Protein AF-A0A8H3QN58-F1 (afdb_monomer)

Solvent-accessible surface area (backbone atoms only — not comparable to full-atom values): 7542 Å² total; per-residue (Å²): 135,90,79,79,93,82,81,92,70,78,64,93,85,64,76,81,76,49,72,66,49,45,52,60,62,47,51,51,43,50,51,55,50,54,61,69,70,50,53,67,66,74,76,48,73,66,42,57,38,38,43,46,81,52,99,80,44,33,46,32,42,38,46,105,74,66,44,72,44,83,54,70,86,72,84,40,25,66,56,53,30,52,53,52,51,50,52,34,57,77,66,68,32,74,88,23,55,48,34,56,47,61,52,89,47,71,35,59,58,46,12,70,72,70,51,63,84,84,54,73,57,68,121

Secondary structure (DSSP, 8-state):
-----------TT--PPPHHHIIIIIIHHHHHHHHHH-THHHH-S-EEEEEEE-TT-EEEEESTT-EEEE-PSP--HHHHHHHHHHHHHHTT-TTTEEEEE--S-HHHHHGGGGS-TT---B-

pLDDT: mean 75.28, std 12.92, range [37.47, 91.5]

Radius of gyration: 19.43 Å; Cα contacts (8 Å, |Δi|>4): 132; chains: 1; bounding box: 35×33×58 Å

InterPro domains:
  IPR012337 Ribonuclease H-like superfamily [SSF53098] (68-113)

Nearest PDB structures (foldseek):
  9b78-assembly1_A  TM=3.946E-01  e=1.359E-01  Mycobacterium tuberculosis
  3djc-assembly2_C  TM=4.734E-01  e=5.197E-01  Legionella pneumophila subsp. pneumophila str. Philadelphia 1
  3djc-assembly1_K  TM=6.197E-01  e=2.599E+00  Legionella pneumophila subsp. pneumophila str. Philadelphia 1
  2f9t-assembly1_B  TM=4.026E-01  e=1.329E+00  Pseudomonas aeruginosa PAO1

Organism: NCBI:txid94130

Sequence (123 aa):
MFKNPKLKTLDPNYILPSGKYIEQLTITKAYNYSKRDLTLFKDTIKCSITTDYGPLEIVKVILELQECQYLEYPHTSKNITQILLNLISEWSLEKKLVCIVTNNGSNMVTAPKLLPNTFQFLV

Foldseek 3Di:
DDDDPDDPDDDPPDDDDDPCCCVPPPVVVVVVVVVVVPCVLVPQQADEWEWEQDPQQWTFTDDVSRDTDHQDPPPALQSVLVVVVVVCVVSVCLNHYAEYHYDPPPSRVVNVVPHDPSYDYDD

Structure (mmCIF, N/CA/C/O backbone):
data_AF-A0A8H3QN58-F1
#
_entry.id   AF-A0A8H3QN58-F1
#
loop_
_atom_site.group_PDB
_atom_site.id
_atom_site.type_symbol
_atom_site.label_atom_id
_atom_site.label_alt_id
_atom_site.label_comp_id
_atom_site.label_asym_id
_atom_site.label_entity_id
_atom_site.label_seq_id
_atom_site.pdbx_PDB_ins_code
_atom_site.Cartn_x
_atom_site.Cartn_y
_atom_site.Cartn_z
_atom_site.occupancy
_atom_site.B_iso_or_equiv
_atom_site.auth_seq_id
_atom_site.auth_comp_id
_atom_site.auth_asym_id
_atom_site.auth_atom_id
_atom_site.pdbx_PDB_model_num
ATOM 1 N N . MET A 1 1 ? 10.874 -25.499 -26.448 1.00 37.47 1 MET A N 1
ATOM 2 C CA . MET A 1 1 ? 11.347 -24.362 -27.270 1.00 37.47 1 MET A CA 1
ATOM 3 C C . MET A 1 1 ? 10.244 -24.018 -28.269 1.00 37.47 1 MET A C 1
ATOM 5 O O . MET A 1 1 ? 10.139 -24.668 -29.299 1.00 37.47 1 MET A O 1
ATOM 9 N N . PHE A 1 2 ? 9.344 -23.093 -27.929 1.00 38.59 2 PHE A N 1
ATOM 10 C CA . PHE A 1 2 ? 8.231 -22.723 -28.811 1.00 38.59 2 PHE A CA 1
ATOM 11 C C . PHE A 1 2 ? 8.750 -21.810 -29.932 1.00 38.59 2 PHE A C 1
ATOM 13 O O . PHE A 1 2 ? 9.082 -20.655 -29.690 1.00 38.59 2 PHE A O 1
ATOM 20 N N . LYS A 1 3 ? 8.862 -22.339 -31.156 1.00 47.28 3 LYS A N 1
ATOM 21 C CA . LYS A 1 3 ? 9.116 -21.551 -32.370 1.00 47.28 3 LYS A CA 1
ATOM 22 C C . LYS A 1 3 ? 7.768 -21.136 -32.952 1.00 47.28 3 LYS A C 1
ATOM 24 O O . LYS A 1 3 ? 7.070 -21.974 -33.512 1.00 47.28 3 LYS A O 1
ATOM 29 N N . ASN A 1 4 ? 7.401 -19.866 -32.814 1.00 50.06 4 ASN A N 1
ATOM 30 C CA . ASN A 1 4 ? 6.206 -19.319 -33.454 1.00 50.06 4 ASN A CA 1
ATOM 31 C C . ASN A 1 4 ? 6.590 -18.804 -34.866 1.00 50.06 4 ASN A C 1
ATOM 33 O O . ASN A 1 4 ? 7.437 -17.917 -34.956 1.00 50.06 4 ASN A O 1
ATOM 37 N N . PRO A 1 5 ? 6.068 -19.361 -35.980 1.00 57.97 5 PRO A N 1
ATOM 38 C CA . PRO A 1 5 ? 6.677 -19.200 -37.308 1.00 57.97 5 PRO A CA 1
ATOM 39 C C . PRO A 1 5 ? 6.152 -18.026 -38.160 1.00 57.97 5 PRO A C 1
ATOM 41 O O . PRO A 1 5 ? 6.372 -18.020 -39.372 1.00 57.97 5 PRO A O 1
ATOM 44 N N . LYS A 1 6 ? 5.470 -17.020 -37.599 1.00 55.09 6 LYS A N 1
ATOM 45 C CA . LYS A 1 6 ? 4.925 -15.904 -38.398 1.00 55.09 6 LYS A CA 1
ATOM 46 C C . LYS A 1 6 ? 5.087 -14.545 -37.723 1.00 55.09 6 LYS A C 1
ATOM 48 O O . LYS A 1 6 ? 4.170 -14.069 -37.076 1.00 55.09 6 LYS A O 1
ATOM 53 N N . LEU A 1 7 ? 6.246 -13.930 -37.935 1.00 55.19 7 LEU A N 1
ATOM 54 C CA . LEU A 1 7 ? 6.485 -12.480 -37.926 1.00 55.19 7 LEU A CA 1
ATOM 55 C C . LEU A 1 7 ? 7.848 -12.288 -38.602 1.00 55.19 7 LEU A C 1
ATOM 57 O O . LEU A 1 7 ? 8.883 -12.351 -37.949 1.00 55.19 7 LEU A O 1
ATOM 61 N N . LYS A 1 8 ? 7.869 -12.220 -39.940 1.00 62.16 8 LYS A N 1
ATOM 62 C CA . LYS A 1 8 ? 9.136 -12.145 -40.691 1.00 62.16 8 LYS A CA 1
ATOM 63 C C . LYS A 1 8 ? 9.647 -10.717 -40.875 1.00 62.16 8 LYS A C 1
ATOM 65 O O . LYS A 1 8 ? 10.850 -10.549 -40.997 1.00 62.16 8 LYS A O 1
ATOM 70 N N . THR A 1 9 ? 8.780 -9.711 -40.826 1.00 68.75 9 THR A N 1
ATOM 71 C CA . THR A 1 9 ? 9.154 -8.293 -40.910 1.00 68.75 9 THR A CA 1
ATOM 72 C C . THR A 1 9 ? 8.056 -7.445 -40.272 1.00 68.75 9 THR A C 1
ATOM 74 O O . THR A 1 9 ? 6.874 -7.750 -40.443 1.00 68.75 9 THR A O 1
ATOM 77 N N . LEU A 1 10 ? 8.438 -6.402 -39.532 1.00 72.50 10 LEU A N 1
ATOM 78 C CA . LEU A 1 10 ? 7.515 -5.340 -39.118 1.00 72.50 10 LEU A CA 1
ATOM 79 C C . LEU A 1 10 ? 7.065 -4.551 -40.361 1.00 72.50 10 LEU A C 1
ATOM 81 O O . LEU A 1 10 ? 7.785 -4.528 -41.361 1.00 72.50 10 LEU A O 1
ATOM 85 N N . ASP A 1 11 ? 5.881 -3.936 -40.315 1.00 79.81 11 ASP A N 1
ATOM 86 C CA . ASP A 1 11 ? 5.420 -3.028 -41.375 1.00 79.81 11 ASP A CA 1
ATOM 87 C C . ASP A 1 11 ? 6.465 -1.905 -41.563 1.00 79.81 11 ASP A C 1
ATOM 89 O O . ASP A 1 11 ? 6.859 -1.289 -40.571 1.00 79.81 11 ASP A O 1
ATOM 93 N N . PRO A 1 12 ? 6.957 -1.640 -42.788 1.00 79.88 12 PRO A N 1
ATOM 94 C CA . PRO A 1 12 ? 7.954 -0.597 -43.036 1.00 79.88 12 PRO A CA 1
ATOM 95 C C . PRO A 1 12 ? 7.479 0.818 -42.670 1.00 79.88 12 PRO A C 1
ATOM 97 O O . PRO A 1 12 ? 8.313 1.695 -42.464 1.00 79.88 12 PRO A O 1
ATOM 100 N N . ASN A 1 13 ? 6.167 1.043 -42.546 1.00 84.56 13 ASN A N 1
ATOM 101 C CA . ASN A 1 13 ? 5.590 2.300 -42.065 1.00 84.56 13 ASN A CA 1
ATOM 102 C C . ASN A 1 13 ? 5.350 2.311 -40.546 1.00 84.56 13 ASN A C 1
ATOM 104 O O . ASN A 1 13 ? 4.851 3.299 -40.005 1.00 84.56 13 ASN A O 1
ATOM 108 N N . TYR A 1 14 ? 5.677 1.225 -39.838 1.00 81.75 14 TYR A N 1
ATOM 109 C CA . TYR A 1 14 ? 5.530 1.156 -38.390 1.00 81.75 14 TYR A CA 1
ATOM 110 C C . TYR A 1 14 ? 6.572 2.036 -37.702 1.00 81.75 14 TYR A C 1
ATOM 112 O O . TYR A 1 14 ? 7.770 1.747 -37.696 1.00 81.75 14 TYR A O 1
ATOM 120 N N . ILE A 1 15 ? 6.099 3.104 -37.066 1.00 81.06 15 ILE A N 1
ATOM 121 C CA . ILE A 1 15 ? 6.935 3.970 -36.239 1.00 81.06 15 IL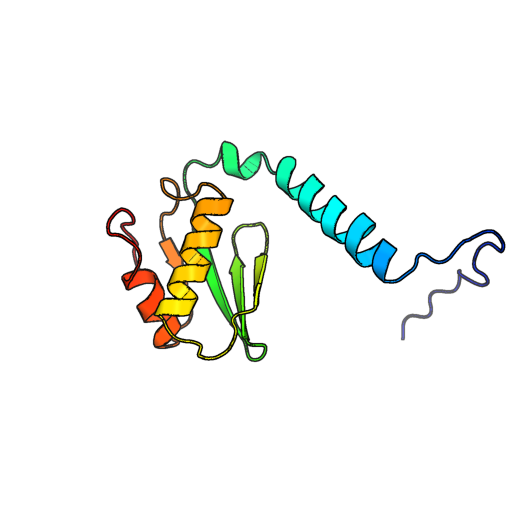E A CA 1
ATOM 122 C C . ILE A 1 15 ? 6.989 3.362 -34.838 1.00 81.06 15 ILE A C 1
ATOM 124 O O . ILE A 1 15 ? 5.987 3.347 -34.121 1.00 81.06 15 ILE A O 1
ATOM 128 N N . LEU A 1 16 ? 8.163 2.865 -34.441 1.00 83.12 16 LEU A N 1
ATOM 129 C CA . LEU A 1 16 ? 8.368 2.348 -33.091 1.00 83.12 16 LEU A CA 1
ATOM 130 C C . LEU A 1 16 ? 8.153 3.486 -32.074 1.00 83.12 16 LEU A C 1
ATOM 132 O O . LEU A 1 16 ? 8.824 4.519 -32.168 1.00 83.12 16 LEU A O 1
ATOM 136 N N . PRO A 1 17 ? 7.247 3.327 -31.096 1.00 81.75 17 PRO A N 1
ATOM 137 C CA . PRO A 1 17 ? 7.046 4.345 -30.081 1.00 81.75 17 PRO A CA 1
ATOM 138 C C . PRO A 1 17 ? 8.299 4.502 -29.215 1.00 81.75 17 PRO A C 1
ATOM 140 O O . PRO A 1 17 ? 8.998 3.536 -28.904 1.00 81.75 17 PRO A O 1
ATOM 143 N N . SER A 1 18 ? 8.575 5.735 -28.795 1.00 85.25 18 SER A N 1
ATOM 144 C CA . SER A 1 18 ? 9.667 6.010 -27.862 1.00 85.25 18 SER A CA 1
ATOM 145 C C . SER A 1 18 ? 9.350 5.460 -26.468 1.00 85.25 18 SER A C 1
ATOM 147 O O . SER A 1 18 ? 8.183 5.328 -26.096 1.00 85.25 18 SER A O 1
ATOM 149 N N . GLY A 1 19 ? 10.377 5.212 -25.648 1.00 83.75 19 GLY A N 1
ATOM 150 C CA . GLY A 1 19 ? 10.176 4.786 -24.254 1.00 83.75 19 GLY A CA 1
ATOM 151 C C . GLY A 1 19 ? 9.257 5.735 -23.473 1.00 83.75 19 GLY A C 1
ATOM 152 O O . GLY A 1 19 ? 8.329 5.282 -22.811 1.00 83.75 19 GLY A O 1
ATOM 153 N N . LYS A 1 20 ? 9.418 7.053 -23.668 1.00 82.44 20 LYS A N 1
ATOM 154 C CA . LYS A 1 20 ? 8.538 8.080 -23.080 1.00 82.44 20 LYS A CA 1
ATOM 155 C C . LYS A 1 20 ? 7.089 7.957 -23.552 1.00 82.44 20 LYS A C 1
ATOM 157 O O . LYS A 1 20 ? 6.173 8.145 -22.759 1.00 82.44 20 LYS A O 1
ATOM 162 N N . TYR A 1 21 ? 6.871 7.647 -24.832 1.00 81.88 21 TYR A N 1
ATOM 163 C CA . TYR A 1 21 ? 5.529 7.430 -25.375 1.00 81.88 21 TYR A CA 1
ATOM 164 C C . TYR A 1 21 ? 4.874 6.195 -24.740 1.00 81.88 21 TYR A C 1
ATOM 166 O O . TYR A 1 21 ? 3.718 6.250 -24.324 1.00 81.88 21 TYR A O 1
ATOM 174 N N . ILE A 1 22 ? 5.610 5.091 -24.613 1.00 82.44 22 ILE A N 1
ATOM 175 C CA . ILE A 1 22 ? 5.100 3.866 -23.983 1.00 82.44 22 ILE A CA 1
ATOM 176 C C . ILE A 1 22 ? 4.735 4.134 -22.518 1.00 82.44 22 ILE A C 1
ATOM 178 O O . ILE A 1 22 ? 3.613 3.849 -22.103 1.00 82.44 22 ILE A O 1
ATOM 182 N N . GLU A 1 23 ? 5.646 4.741 -21.759 1.00 80.69 23 GLU A N 1
ATOM 183 C CA . GLU A 1 23 ? 5.459 5.051 -20.341 1.00 80.69 23 GLU A CA 1
ATOM 184 C C . GLU A 1 23 ? 4.273 6.002 -20.113 1.00 80.69 23 GLU A C 1
ATOM 186 O O . GLU A 1 23 ? 3.304 5.657 -19.436 1.00 80.69 23 GLU A O 1
ATOM 191 N N . GLN A 1 24 ? 4.305 7.189 -20.723 1.00 76.25 24 GLN A N 1
ATOM 192 C CA . GLN A 1 24 ? 3.346 8.253 -20.422 1.00 76.25 24 GLN A CA 1
ATOM 193 C C . GLN A 1 24 ? 1.985 8.035 -21.083 1.00 76.25 24 GLN A C 1
ATOM 195 O O . GLN A 1 24 ? 0.945 8.294 -20.474 1.00 76.25 24 GLN A O 1
ATOM 200 N N . LEU A 1 25 ? 1.971 7.610 -22.349 1.00 69.69 25 LEU A N 1
ATOM 201 C CA . LEU A 1 25 ? 0.741 7.553 -23.139 1.00 69.69 25 LEU A CA 1
ATOM 202 C C . LEU A 1 25 ? 0.098 6.178 -23.137 1.00 69.69 25 LEU A C 1
ATOM 204 O O . LEU A 1 25 ? -1.122 6.118 -23.240 1.00 69.69 25 LEU A O 1
ATOM 208 N N . THR A 1 26 ? 0.873 5.101 -23.018 1.00 68.38 26 THR A N 1
ATOM 209 C CA . THR A 1 26 ? 0.310 3.748 -23.114 1.00 68.38 26 THR A CA 1
ATOM 210 C C . THR A 1 26 ? 0.044 3.184 -21.728 1.00 68.38 26 THR A C 1
ATOM 212 O O . THR A 1 26 ? -1.101 2.882 -21.417 1.00 68.38 26 THR A O 1
ATOM 215 N N . ILE A 1 27 ? 1.055 3.121 -20.858 1.00 81.25 27 ILE A N 1
ATOM 216 C CA . ILE A 1 27 ? 0.918 2.502 -19.532 1.00 81.25 27 ILE A CA 1
ATOM 217 C C . ILE A 1 27 ? 0.089 3.393 -18.605 1.00 81.25 27 ILE A C 1
ATOM 219 O O . ILE A 1 27 ? -0.962 2.971 -18.126 1.00 81.25 27 ILE A O 1
ATOM 223 N N . THR A 1 28 ? 0.499 4.648 -18.404 1.00 81.56 28 THR A N 1
ATOM 224 C CA . THR A 1 28 ? -0.167 5.536 -17.437 1.00 81.56 28 THR A CA 1
ATO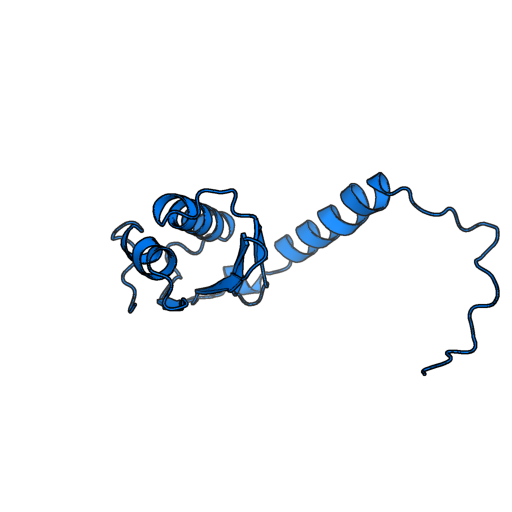M 225 C C . THR A 1 28 ? -1.603 5.869 -17.837 1.00 81.56 28 THR A C 1
ATOM 227 O O . THR A 1 28 ? -2.495 5.882 -16.987 1.00 81.56 28 THR A O 1
ATOM 230 N N . LYS A 1 29 ? -1.883 6.117 -19.126 1.00 82.25 29 LYS A N 1
ATOM 231 C CA . LYS A 1 29 ? -3.268 6.363 -19.563 1.00 82.25 29 LYS A CA 1
ATOM 232 C C . LYS A 1 29 ? -4.123 5.105 -19.519 1.00 82.25 29 LYS A C 1
ATOM 234 O O . LYS A 1 29 ? -5.260 5.218 -19.080 1.00 82.25 29 LYS A O 1
ATOM 239 N N . ALA A 1 30 ? -3.611 3.944 -19.939 1.00 80.88 30 ALA A N 1
ATOM 240 C CA . ALA A 1 30 ? -4.386 2.704 -19.875 1.00 80.88 30 ALA A CA 1
ATOM 241 C C . ALA A 1 30 ? -4.700 2.321 -18.426 1.00 80.88 30 ALA A C 1
ATOM 243 O O . ALA A 1 30 ? -5.844 2.003 -18.123 1.00 80.88 30 ALA A O 1
ATOM 244 N N . TYR A 1 31 ? -3.729 2.444 -17.515 1.00 81.88 31 TYR A N 1
ATOM 245 C CA . TYR A 1 31 ? -3.956 2.235 -16.086 1.00 81.88 31 TYR A CA 1
ATOM 246 C C . TYR A 1 31 ? -5.036 3.184 -15.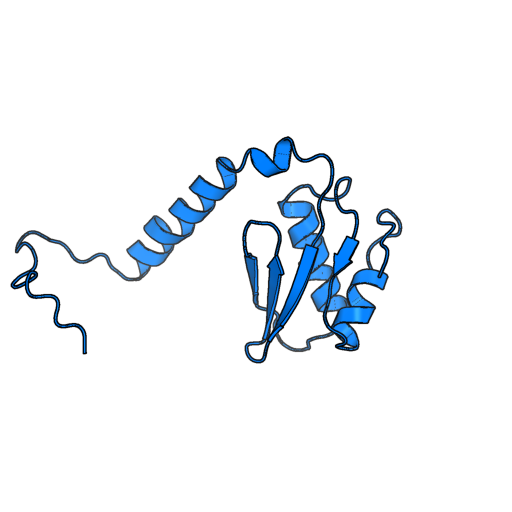549 1.00 81.88 31 TYR A C 1
ATOM 248 O O . TYR A 1 31 ? -6.017 2.727 -14.970 1.00 81.88 31 TYR A O 1
ATOM 256 N N . ASN A 1 32 ? -4.920 4.493 -15.804 1.00 81.44 32 ASN A N 1
ATOM 257 C CA . ASN A 1 32 ? -5.908 5.472 -15.340 1.00 81.44 32 ASN A CA 1
ATOM 258 C C . ASN A 1 32 ? -7.291 5.284 -15.976 1.00 81.44 32 ASN A C 1
ATOM 260 O O . ASN A 1 32 ? -8.304 5.575 -15.344 1.00 81.44 32 ASN A O 1
ATOM 264 N N . TYR A 1 33 ? -7.344 4.825 -17.226 1.00 82.38 33 TYR A N 1
ATOM 265 C CA . TYR A 1 33 ? -8.586 4.481 -17.905 1.00 82.38 33 TYR A CA 1
ATOM 266 C C . TYR A 1 33 ? -9.268 3.305 -17.196 1.00 82.38 33 TYR A C 1
ATOM 268 O O . TYR A 1 33 ? -10.393 3.450 -16.724 1.00 82.38 33 TYR A O 1
ATOM 276 N N . SER A 1 34 ? -8.548 2.197 -17.000 1.00 79.69 34 SER A N 1
ATOM 277 C CA . SER A 1 34 ? -9.054 1.031 -16.270 1.00 79.69 34 SER A CA 1
ATOM 278 C C . SER A 1 34 ? -9.449 1.383 -14.834 1.00 79.69 34 SER A C 1
ATOM 280 O O . SER A 1 34 ? -10.491 0.943 -14.362 1.00 79.69 34 SER A O 1
ATOM 282 N N . LYS A 1 35 ? -8.669 2.242 -14.160 1.00 79.19 35 LYS A N 1
ATOM 283 C CA . LYS A 1 35 ? -8.954 2.765 -12.814 1.00 79.19 35 LYS A CA 1
ATOM 284 C C . LYS A 1 35 ? -10.320 3.443 -12.718 1.00 79.19 35 LYS A C 1
ATOM 286 O O . LYS A 1 35 ? -11.026 3.246 -11.734 1.00 79.19 35 LYS A O 1
ATOM 291 N N . ARG A 1 36 ? -10.712 4.222 -13.733 1.00 75.75 36 ARG A N 1
ATOM 292 C CA . ARG A 1 36 ? -12.026 4.892 -13.773 1.00 75.75 36 ARG A CA 1
ATOM 293 C C . ARG A 1 36 ? -13.178 3.915 -13.984 1.00 75.75 36 ARG A C 1
ATOM 295 O O . ARG A 1 36 ? -14.231 4.107 -13.377 1.00 75.75 36 ARG A O 1
ATOM 302 N N . ASP A 1 37 ? -12.965 2.903 -14.820 1.00 72.44 37 ASP A N 1
ATOM 303 C CA . ASP A 1 37 ? -13.989 1.930 -15.217 1.00 72.44 37 ASP A CA 1
ATOM 304 C C . ASP A 1 37 ? -14.220 0.831 -14.168 1.00 72.44 37 ASP A C 1
ATOM 306 O O . ASP A 1 37 ? -15.190 0.081 -14.264 1.00 72.44 37 ASP A O 1
ATOM 310 N N . LEU A 1 38 ? -13.392 0.759 -13.121 1.00 72.44 38 LEU A N 1
ATOM 311 C CA . LEU A 1 38 ? -13.591 -0.132 -11.975 1.00 72.44 38 LEU A CA 1
ATOM 312 C C . LEU A 1 38 ? -14.716 0.362 -11.057 1.00 72.44 38 LEU A C 1
ATOM 314 O O . LEU A 1 38 ? -14.526 0.705 -9.889 1.00 72.44 38 LEU A O 1
ATOM 318 N N . THR A 1 39 ? -15.931 0.346 -11.596 1.00 60.12 39 THR A N 1
ATOM 319 C CA . THR A 1 39 ? -17.197 0.547 -10.881 1.00 60.12 39 THR A CA 1
ATOM 320 C C . THR A 1 39 ? -17.386 -0.450 -9.739 1.00 60.12 39 THR A C 1
ATOM 322 O O . THR A 1 39 ? -18.010 -0.105 -8.739 1.00 60.12 39 THR A O 1
ATOM 325 N N . LEU A 1 40 ? -16.753 -1.626 -9.829 1.00 63.53 40 LEU A N 1
ATOM 326 C CA . LEU A 1 40 ? -16.727 -2.666 -8.797 1.00 63.53 40 LEU A CA 1
ATOM 327 C C . LEU A 1 40 ? -16.442 -2.103 -7.394 1.00 63.53 40 LEU A C 1
ATOM 329 O O . LEU A 1 40 ? -17.152 -2.437 -6.447 1.00 63.53 40 LEU A O 1
ATOM 333 N N . PHE A 1 41 ? -15.488 -1.176 -7.242 1.00 64.62 41 PHE A N 1
ATOM 334 C CA . PHE A 1 41 ? -15.166 -0.601 -5.926 1.00 64.62 41 PHE A CA 1
ATOM 335 C C . PHE A 1 41 ? -16.193 0.406 -5.417 1.00 64.62 41 PHE A C 1
ATOM 337 O O . PHE A 1 41 ? -16.331 0.564 -4.202 1.00 64.62 41 PHE A O 1
ATOM 344 N N . LYS A 1 42 ? -16.939 1.075 -6.303 1.00 67.19 42 LYS A N 1
ATOM 345 C CA . LYS A 1 42 ? -17.997 2.010 -5.895 1.00 67.19 42 LYS A CA 1
ATOM 346 C C . LYS A 1 42 ? -19.151 1.259 -5.242 1.00 67.19 42 LYS A C 1
ATOM 348 O O . LYS A 1 42 ? -19.560 1.644 -4.146 1.00 67.19 42 LYS A O 1
ATOM 353 N N . ASP A 1 43 ? -19.553 0.142 -5.838 1.00 70.19 43 ASP A N 1
ATOM 354 C CA . ASP A 1 43 ? -20.700 -0.654 -5.387 1.00 70.19 43 ASP A CA 1
ATOM 355 C C . ASP A 1 43 ? -20.338 -1.666 -4.288 1.00 70.19 43 ASP A C 1
ATOM 357 O O . ASP A 1 43 ? -21.208 -2.212 -3.610 1.00 70.19 43 ASP A O 1
ATOM 361 N N . THR A 1 44 ? -19.041 -1.892 -4.058 1.00 71.81 44 THR A N 1
ATOM 362 C CA . THR A 1 44 ? -18.562 -2.777 -2.994 1.00 71.81 44 THR A CA 1
ATOM 363 C C . THR A 1 44 ? -18.966 -2.254 -1.615 1.00 71.81 44 THR A C 1
ATOM 365 O O . THR A 1 44 ? -18.670 -1.112 -1.255 1.00 71.81 44 THR A O 1
ATOM 368 N N . ILE A 1 45 ? -19.600 -3.121 -0.823 1.00 75.50 45 ILE A N 1
ATOM 369 C CA . ILE A 1 45 ? -20.043 -2.824 0.548 1.00 75.50 45 ILE A CA 1
ATOM 370 C C . ILE A 1 45 ? -18.901 -3.040 1.551 1.00 75.50 45 ILE A C 1
ATOM 372 O O . ILE A 1 45 ? -18.789 -2.306 2.531 1.00 75.50 45 ILE A O 1
ATOM 376 N N . LYS A 1 46 ? -18.048 -4.043 1.308 1.00 80.19 46 LYS A N 1
ATOM 377 C CA . LYS A 1 46 ? -16.947 -4.453 2.187 1.00 80.19 46 LYS A CA 1
ATOM 378 C C . LYS A 1 46 ? -15.758 -4.961 1.376 1.00 80.19 46 LYS A C 1
ATOM 380 O O . LYS A 1 46 ? -15.965 -5.639 0.377 1.00 80.19 46 LYS A O 1
ATOM 385 N N . CYS A 1 47 ? -14.537 -4.701 1.826 1.00 80.94 47 CYS A N 1
ATOM 386 C CA . CYS A 1 47 ? -13.313 -5.215 1.219 1.00 80.94 47 CYS A CA 1
ATOM 387 C C . CYS A 1 47 ? -12.327 -5.729 2.274 1.00 80.94 47 CYS A C 1
ATOM 389 O O . CYS A 1 47 ? -12.378 -5.354 3.447 1.00 80.94 47 CYS A O 1
ATOM 391 N N . SER A 1 48 ? -11.416 -6.590 1.839 1.00 82.00 48 SER A N 1
ATOM 392 C CA . SER A 1 48 ? -10.220 -6.977 2.578 1.00 82.00 48 SER A CA 1
ATOM 393 C C . SER A 1 48 ? -8.989 -6.573 1.777 1.00 82.00 48 SER A C 1
ATOM 395 O O . SER A 1 48 ? -9.038 -6.465 0.552 1.00 82.00 48 SER A O 1
ATOM 397 N N . ILE A 1 49 ? -7.887 -6.327 2.477 1.00 82.38 49 ILE A N 1
ATOM 398 C CA . ILE A 1 49 ? -6.587 -6.061 1.867 1.00 82.38 49 ILE A CA 1
ATOM 399 C C . ILE A 1 49 ? -5.668 -7.207 2.243 1.00 82.38 49 ILE A C 1
ATOM 401 O O . ILE A 1 49 ? -5.502 -7.486 3.426 1.00 82.38 49 ILE A O 1
ATOM 405 N N . THR A 1 50 ? -5.031 -7.850 1.269 1.00 82.25 50 THR A N 1
ATOM 406 C CA . THR A 1 50 ? -3.907 -8.739 1.580 1.00 82.25 50 THR A CA 1
ATOM 407 C C . THR A 1 50 ? -2.600 -8.066 1.196 1.00 82.25 50 THR A C 1
ATOM 409 O O . THR A 1 50 ? -2.440 -7.661 0.045 1.00 82.25 50 THR A O 1
ATOM 412 N N . THR A 1 51 ? -1.678 -7.942 2.143 1.00 80.62 51 THR A N 1
ATOM 413 C CA . THR A 1 51 ? -0.353 -7.366 1.931 1.00 80.62 51 THR A CA 1
ATOM 414 C C . THR A 1 51 ? 0.701 -8.452 1.852 1.00 80.62 51 THR A C 1
ATOM 416 O O . THR A 1 51 ? 0.815 -9.268 2.767 1.00 80.62 51 THR A O 1
ATOM 419 N N . ASP A 1 52 ? 1.520 -8.402 0.808 1.00 76.69 52 ASP A N 1
ATOM 420 C CA . ASP A 1 52 ? 2.752 -9.182 0.726 1.00 76.69 52 ASP A CA 1
ATOM 421 C C . ASP A 1 52 ? 3.970 -8.253 0.693 1.00 76.69 52 ASP A C 1
ATOM 423 O O . ASP A 1 52 ? 3.904 -7.152 0.142 1.00 76.69 52 ASP A O 1
ATOM 427 N N . TYR A 1 53 ? 5.064 -8.701 1.306 1.00 71.44 53 TYR A N 1
ATOM 428 C CA . TYR A 1 53 ? 6.348 -8.007 1.350 1.00 71.44 53 TYR A CA 1
ATOM 429 C C . TYR A 1 53 ? 7.432 -8.973 0.875 1.00 71.44 53 TYR A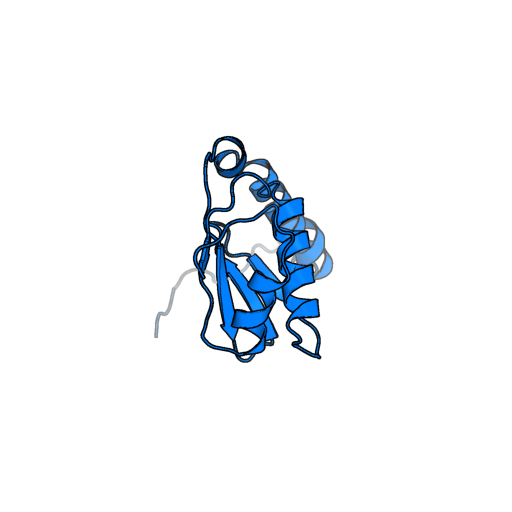 C 1
ATOM 431 O O . TYR A 1 53 ? 7.760 -9.945 1.559 1.00 71.44 53 TYR A O 1
ATOM 439 N N . GLY A 1 54 ? 7.963 -8.703 -0.318 1.00 66.25 54 GLY A N 1
ATOM 440 C CA . GLY A 1 54 ? 8.968 -9.531 -0.981 1.00 66.25 54 GLY A CA 1
ATOM 441 C C . GLY A 1 54 ? 10.367 -8.899 -1.019 1.00 66.25 54 GLY A C 1
ATOM 442 O O . GLY A 1 54 ? 10.536 -7.729 -0.679 1.00 66.25 54 GLY A O 1
ATOM 443 N N . PRO A 1 55 ? 11.382 -9.642 -1.502 1.00 55.78 55 PRO A N 1
ATOM 444 C CA . PRO A 1 55 ? 12.789 -9.215 -1.542 1.00 55.78 55 PRO A CA 1
ATOM 445 C C . PRO A 1 55 ? 13.079 -7.979 -2.415 1.00 55.78 55 PRO A C 1
ATOM 447 O O . PRO A 1 55 ? 14.198 -7.480 -2.393 1.00 55.78 55 PRO A O 1
ATOM 450 N N . LEU A 1 56 ? 12.095 -7.487 -3.173 1.00 54.75 56 LEU A N 1
ATOM 451 C CA . LEU A 1 56 ? 12.190 -6.282 -4.005 1.00 54.75 56 LEU A CA 1
ATOM 452 C C . LEU A 1 56 ? 11.603 -5.025 -3.338 1.00 54.75 56 LEU A C 1
ATOM 454 O O . LEU A 1 56 ? 11.394 -4.037 -4.029 1.00 54.75 56 LEU A O 1
ATOM 458 N N . GLU A 1 57 ? 11.321 -5.052 -2.029 1.00 54.72 57 GLU A N 1
ATOM 459 C CA . GLU A 1 57 ? 10.821 -3.880 -1.277 1.00 54.72 57 GLU A CA 1
ATOM 460 C C . GLU A 1 57 ? 9.430 -3.388 -1.723 1.00 54.72 57 GLU A C 1
ATOM 462 O O . GLU A 1 57 ? 9.038 -2.244 -1.501 1.00 54.72 57 GLU A O 1
ATOM 467 N N . ILE A 1 58 ? 8.654 -4.260 -2.366 1.00 53.94 58 ILE A N 1
ATOM 468 C CA . ILE A 1 58 ? 7.320 -3.933 -2.868 1.00 53.94 58 ILE A CA 1
ATOM 469 C C . ILE A 1 58 ? 6.285 -4.384 -1.841 1.00 53.94 58 ILE A C 1
ATOM 471 O O . ILE A 1 58 ? 6.214 -5.572 -1.517 1.00 53.94 58 ILE A O 1
ATOM 475 N N . VAL A 1 59 ? 5.450 -3.450 -1.379 1.00 55.88 59 VAL A N 1
ATOM 476 C CA . VAL A 1 59 ? 4.211 -3.779 -0.668 1.00 55.88 59 VAL A CA 1
ATOM 477 C C . VAL A 1 59 ? 3.151 -4.027 -1.731 1.00 55.88 59 VAL A C 1
ATOM 479 O O . VAL A 1 59 ? 2.670 -3.098 -2.385 1.00 55.88 59 VAL A O 1
ATOM 482 N N . LYS A 1 60 ? 2.802 -5.298 -1.938 1.00 55.34 60 LYS A N 1
ATOM 483 C CA . LYS A 1 60 ? 1.690 -5.658 -2.818 1.00 55.34 60 LYS A CA 1
ATOM 484 C C . LYS A 1 60 ? 0.405 -5.588 -2.014 1.00 55.34 60 LYS A C 1
ATOM 486 O O . LYS A 1 60 ? 0.225 -6.400 -1.114 1.00 55.34 60 LYS A O 1
ATOM 491 N N . VAL A 1 61 ? -0.483 -4.656 -2.342 1.00 57.00 61 VAL A N 1
ATOM 492 C CA . VAL A 1 61 ? -1.833 -4.584 -1.773 1.00 57.00 61 VAL A CA 1
ATOM 493 C C . VAL A 1 61 ? -2.788 -5.243 -2.755 1.00 57.00 61 VAL A C 1
ATOM 495 O O . VAL A 1 61 ? -3.133 -4.691 -3.801 1.00 57.00 61 VAL A O 1
ATOM 498 N N . ILE A 1 62 ? -3.206 -6.465 -2.430 1.00 54.41 62 ILE A N 1
ATOM 499 C CA . ILE A 1 62 ? -4.219 -7.178 -3.202 1.00 54.41 62 ILE A CA 1
ATOM 500 C C . ILE A 1 62 ? -5.583 -6.728 -2.688 1.00 54.41 62 ILE A C 1
ATOM 502 O O . ILE A 1 62 ? -6.187 -7.322 -1.800 1.00 54.41 62 ILE A O 1
ATOM 506 N N . LEU A 1 63 ? -6.042 -5.627 -3.264 1.00 56.47 63 LEU A N 1
ATOM 507 C CA . LEU A 1 63 ? -7.419 -5.554 -3.736 1.00 56.47 63 LEU A CA 1
ATOM 508 C C . LEU A 1 63 ? -7.447 -6.374 -5.043 1.00 56.47 63 LEU A C 1
ATOM 510 O O . LEU A 1 63 ? -6.379 -6.679 -5.579 1.00 56.47 63 LEU A O 1
ATOM 514 N N . GLU A 1 64 ? -8.599 -6.716 -5.620 1.00 53.69 64 GLU A N 1
ATOM 515 C CA . GLU A 1 64 ? -8.679 -7.418 -6.929 1.00 53.69 64 GLU A CA 1
ATOM 516 C C . GLU A 1 64 ? -7.849 -6.753 -8.068 1.00 53.69 64 GLU A C 1
ATOM 518 O O . GLU A 1 64 ? -7.672 -7.313 -9.145 1.00 53.69 64 GLU A O 1
ATOM 523 N N . LEU A 1 65 ? -7.279 -5.579 -7.792 1.00 57.03 65 LEU A N 1
ATOM 524 C CA . LEU A 1 65 ? -6.430 -4.723 -8.601 1.00 57.03 65 LEU A CA 1
ATOM 525 C C . LEU A 1 65 ? -4.918 -4.978 -8.618 1.00 57.03 65 LEU A C 1
ATOM 527 O O . LEU A 1 65 ? -4.252 -4.370 -9.447 1.00 57.03 65 LEU A O 1
ATOM 531 N N . GLN A 1 66 ? -4.363 -5.835 -7.754 1.00 65.88 66 GLN A N 1
ATOM 532 C CA . GLN A 1 66 ? -2.908 -6.088 -7.675 1.00 65.88 66 GLN A CA 1
ATOM 533 C C . GLN A 1 66 ? -2.041 -4.812 -7.775 1.00 65.88 66 GLN A C 1
ATOM 535 O O . GLN A 1 66 ? -1.191 -4.699 -8.661 1.00 65.88 66 GLN A O 1
ATOM 540 N N . GLU A 1 67 ? -2.226 -3.856 -6.863 1.00 70.38 67 GLU A N 1
ATOM 541 C CA . GLU A 1 67 ? -1.318 -2.710 -6.804 1.00 70.38 67 GLU A CA 1
ATOM 542 C C . GLU A 1 67 ? -0.000 -3.071 -6.116 1.00 70.38 67 GLU A C 1
ATOM 544 O O . GLU A 1 67 ? 0.024 -3.687 -5.048 1.00 70.38 67 GLU A O 1
ATOM 549 N N . CYS A 1 68 ? 1.099 -2.652 -6.740 1.00 71.25 68 CYS A N 1
ATOM 550 C CA . CYS A 1 68 ? 2.452 -2.781 -6.221 1.00 71.25 68 CYS A CA 1
ATOM 551 C C . CYS A 1 68 ? 2.989 -1.386 -5.915 1.00 71.25 68 CYS A C 1
ATOM 553 O O . CYS A 1 68 ? 3.242 -0.610 -6.834 1.00 71.25 68 CYS A O 1
ATOM 555 N N . GLN A 1 69 ? 3.180 -1.087 -4.633 1.00 75.75 69 GLN A N 1
ATOM 556 C CA . GLN A 1 69 ? 3.792 0.160 -4.192 1.00 75.75 69 GLN A CA 1
ATOM 557 C C . GLN A 1 69 ? 5.253 -0.094 -3.825 1.00 75.75 69 GLN A C 1
ATOM 559 O O . GLN A 1 69 ? 5.557 -1.040 -3.093 1.00 75.75 69 GLN A O 1
ATOM 564 N N . TYR A 1 70 ? 6.153 0.740 -4.348 1.00 78.25 70 TYR A N 1
ATOM 565 C CA . TYR A 1 70 ? 7.553 0.732 -3.932 1.00 78.25 70 TYR A CA 1
ATOM 566 C C . TYR A 1 70 ? 7.660 1.380 -2.552 1.00 78.25 70 TYR A C 1
ATOM 568 O O . TYR A 1 70 ? 7.199 2.505 -2.355 1.00 78.25 70 TYR A O 1
ATOM 576 N N . LEU A 1 71 ? 8.252 0.666 -1.601 1.00 77.44 71 LEU A N 1
ATOM 577 C CA . LEU A 1 71 ? 8.567 1.197 -0.287 1.00 77.44 71 LEU A CA 1
ATOM 578 C C . LEU A 1 71 ? 10.070 1.456 -0.236 1.00 77.44 71 LEU A C 1
ATOM 580 O O . LEU A 1 71 ? 10.858 0.528 -0.346 1.00 77.44 71 LEU A O 1
ATOM 584 N N . GLU A 1 72 ? 10.470 2.712 -0.064 1.00 76.38 72 GLU A N 1
ATOM 585 C CA . GLU A 1 72 ? 11.881 3.053 0.114 1.00 76.38 72 GLU A CA 1
ATOM 586 C C . GLU A 1 72 ? 12.340 2.722 1.545 1.00 76.38 72 GLU A C 1
ATOM 588 O O . GLU A 1 72 ? 11.594 2.896 2.518 1.00 76.38 72 GLU A O 1
ATOM 593 N N . TYR A 1 73 ? 13.586 2.259 1.688 1.00 77.00 73 TYR A N 1
ATOM 594 C CA . TYR A 1 73 ? 14.195 2.033 2.996 1.00 77.00 73 TYR A CA 1
ATOM 595 C C . TYR A 1 73 ? 14.197 3.336 3.832 1.00 77.00 73 TYR A C 1
ATOM 597 O O . TYR A 1 73 ? 14.568 4.391 3.320 1.00 77.00 73 TYR A O 1
ATOM 605 N N . PRO A 1 74 ? 13.863 3.300 5.138 1.00 84.88 74 PRO A N 1
ATOM 606 C CA . PRO A 1 74 ? 13.674 2.106 5.956 1.00 84.88 74 PRO A CA 1
ATOM 607 C C . PRO A 1 74 ? 12.251 1.535 5.924 1.00 84.88 74 PRO A C 1
ATOM 609 O O . PRO A 1 74 ? 11.260 2.256 6.050 1.00 84.88 74 PRO A O 1
ATOM 612 N N . HIS A 1 75 ? 12.159 0.201 5.908 1.00 84.88 75 HIS A N 1
ATOM 613 C CA . HIS A 1 75 ? 10.906 -0.576 5.881 1.00 84.88 75 HIS A CA 1
ATOM 614 C C . HIS A 1 75 ? 10.194 -0.625 7.237 1.00 84.88 75 HIS A C 1
ATOM 616 O O . HIS A 1 75 ? 9.905 -1.693 7.776 1.00 84.88 75 HIS A O 1
ATOM 622 N N . THR A 1 76 ? 9.975 0.538 7.846 1.00 90.31 76 THR A N 1
ATOM 623 C CA . THR A 1 76 ? 9.364 0.668 9.173 1.00 90.31 76 THR A CA 1
ATOM 624 C C . THR A 1 76 ? 7.853 0.489 9.116 1.00 90.31 76 THR A C 1
ATOM 626 O O . THR A 1 76 ? 7.206 0.800 8.115 1.00 90.31 76 THR A O 1
ATOM 629 N N . SER A 1 77 ? 7.259 0.065 10.234 1.00 90.00 77 SER A N 1
ATOM 630 C CA . SER A 1 77 ? 5.801 -0.028 10.363 1.00 90.00 77 SER A CA 1
ATOM 631 C C . SER A 1 77 ? 5.097 1.299 10.068 1.00 90.00 77 SER A C 1
ATOM 633 O O . SER A 1 77 ? 4.030 1.295 9.463 1.00 90.00 77 SER A O 1
ATOM 635 N N . LYS A 1 78 ? 5.703 2.442 10.414 1.00 91.50 78 LYS A N 1
ATOM 636 C CA . LYS A 1 78 ? 5.161 3.778 10.113 1.00 91.50 78 LYS A CA 1
ATOM 637 C C . LYS A 1 78 ? 5.076 4.047 8.610 1.00 91.50 78 LYS A C 1
ATOM 639 O O . LYS A 1 78 ? 4.026 4.473 8.140 1.00 91.50 78 LYS A O 1
ATOM 644 N N . ASN A 1 79 ? 6.139 3.751 7.863 1.00 89.56 79 ASN A N 1
ATOM 645 C CA . ASN A 1 79 ? 6.156 3.967 6.414 1.00 89.56 79 ASN A CA 1
ATOM 646 C C . ASN A 1 79 ? 5.141 3.056 5.711 1.00 89.56 79 ASN A C 1
ATOM 648 O O . ASN A 1 79 ? 4.371 3.519 4.874 1.00 89.56 79 ASN A O 1
ATOM 652 N N . ILE A 1 80 ? 5.058 1.789 6.131 1.00 88.38 80 ILE A N 1
ATOM 653 C CA . ILE A 1 80 ? 4.045 0.845 5.634 1.00 88.38 80 ILE A CA 1
ATOM 654 C C . ILE A 1 80 ? 2.629 1.355 5.942 1.00 88.38 80 ILE A C 1
ATOM 656 O O . ILE A 1 80 ? 1.764 1.341 5.070 1.00 88.38 80 ILE A O 1
ATOM 660 N N . THR A 1 81 ? 2.391 1.857 7.159 1.00 89.44 81 THR A N 1
ATOM 661 C CA . THR A 1 81 ? 1.091 2.426 7.560 1.00 89.44 81 THR A CA 1
ATOM 662 C C . THR A 1 81 ? 0.701 3.595 6.662 1.00 89.44 81 THR A C 1
ATOM 664 O O . THR A 1 81 ? -0.448 3.682 6.238 1.00 89.44 81 THR A O 1
ATOM 667 N N . GLN A 1 82 ? 1.650 4.473 6.328 1.00 89.06 82 GLN A N 1
ATOM 668 C CA . GLN A 1 82 ? 1.383 5.614 5.458 1.00 89.06 82 GLN A CA 1
ATOM 669 C C . GLN A 1 82 ? 1.002 5.181 4.036 1.00 89.06 82 GLN A C 1
ATOM 671 O O . GLN A 1 82 ? 0.059 5.730 3.470 1.00 89.06 82 GLN A O 1
ATOM 676 N N . ILE A 1 83 ? 1.682 4.176 3.474 1.00 87.19 83 ILE A N 1
ATOM 677 C CA . ILE A 1 83 ? 1.322 3.610 2.164 1.00 87.19 83 ILE A CA 1
ATOM 678 C C . ILE A 1 83 ? -0.090 3.022 2.207 1.00 87.19 83 ILE A C 1
ATOM 680 O O . ILE A 1 83 ? -0.901 3.303 1.326 1.00 87.19 83 ILE A O 1
ATOM 684 N N . LEU A 1 84 ? -0.409 2.251 3.251 1.00 86.88 84 LEU A N 1
ATOM 685 C CA . LEU A 1 84 ? -1.746 1.683 3.428 1.00 86.88 84 LEU A CA 1
ATOM 686 C C . LEU A 1 84 ? -2.817 2.775 3.516 1.00 86.88 84 LEU A C 1
ATOM 688 O O . LEU A 1 84 ? -3.840 2.659 2.852 1.00 86.88 84 LEU A O 1
ATOM 692 N N . LEU A 1 85 ? -2.581 3.848 4.276 1.00 88.56 85 LEU A N 1
ATOM 693 C CA . LEU A 1 85 ? -3.511 4.978 4.372 1.00 88.56 85 LEU A CA 1
ATOM 694 C C . LEU A 1 85 ? -3.735 5.664 3.026 1.00 88.56 85 LEU A C 1
ATOM 696 O O . LEU A 1 85 ? -4.880 5.938 2.670 1.00 88.56 85 LEU A O 1
ATOM 700 N N . ASN A 1 86 ? -2.661 5.907 2.273 1.00 87.25 86 ASN A N 1
ATOM 701 C CA . ASN A 1 86 ? -2.757 6.526 0.956 1.00 87.25 86 ASN A CA 1
ATOM 702 C C . ASN A 1 86 ? -3.599 5.662 0.012 1.00 87.25 86 ASN A C 1
ATOM 704 O O . ASN A 1 86 ? -4.505 6.181 -0.629 1.00 87.25 86 ASN A O 1
ATOM 708 N N . LEU A 1 87 ? -3.366 4.347 -0.007 1.00 84.62 87 LEU A N 1
ATOM 709 C CA . LEU A 1 87 ? -4.134 3.411 -0.829 1.00 84.62 87 LEU A CA 1
ATOM 710 C C . LEU A 1 87 ? -5.598 3.326 -0.402 1.00 84.62 87 LEU A C 1
ATOM 712 O O . LEU A 1 87 ? -6.493 3.376 -1.241 1.00 84.62 87 LEU A O 1
ATOM 716 N N . ILE A 1 88 ? -5.859 3.220 0.901 1.00 84.50 88 ILE A N 1
ATOM 717 C CA . ILE A 1 88 ? -7.225 3.200 1.428 1.00 84.50 88 ILE A CA 1
ATOM 718 C C . ILE A 1 88 ? -7.968 4.464 0.992 1.00 84.50 88 ILE A C 1
ATOM 720 O O . ILE A 1 88 ? -9.114 4.361 0.560 1.00 84.50 88 ILE A O 1
ATOM 724 N N . SER A 1 89 ? -7.317 5.627 1.059 1.00 86.06 89 SER A N 1
ATOM 725 C CA . SER A 1 89 ? -7.957 6.895 0.718 1.00 86.06 89 SER A CA 1
ATOM 726 C C . SER A 1 89 ? -8.120 7.110 -0.780 1.00 86.06 89 SER A C 1
ATOM 728 O O . SER A 1 89 ? -9.199 7.482 -1.244 1.00 86.06 89 SER A O 1
ATOM 730 N N . GLU A 1 90 ? -7.093 6.784 -1.563 1.00 84.12 90 GLU A N 1
ATOM 731 C CA . GLU A 1 90 ? -7.127 6.870 -3.023 1.00 84.12 90 GLU A CA 1
ATOM 732 C C . GLU A 1 90 ? -8.259 6.025 -3.620 1.00 84.12 90 GLU A C 1
ATOM 734 O O . GLU A 1 90 ? -8.903 6.432 -4.588 1.00 84.12 90 GLU A O 1
ATOM 739 N N . TRP A 1 91 ? -8.543 4.876 -3.005 1.00 81.56 91 TRP A N 1
ATOM 740 C CA . TRP A 1 91 ? -9.619 3.975 -3.408 1.00 81.56 91 TRP A CA 1
ATOM 741 C C . TRP A 1 91 ? -10.931 4.175 -2.624 1.00 81.56 91 TRP A C 1
ATOM 743 O O . TRP A 1 91 ? -11.900 3.455 -2.868 1.00 81.56 91 TRP A O 1
ATOM 753 N N . SER A 1 92 ? -10.998 5.160 -1.716 1.00 82.75 92 SER A N 1
ATOM 754 C CA . SER A 1 92 ? -12.178 5.476 -0.887 1.00 82.75 92 SER A CA 1
ATOM 755 C C . SER A 1 92 ? -12.726 4.267 -0.103 1.00 82.75 92 SER A C 1
ATOM 757 O O . SER A 1 92 ? -13.931 3.979 -0.098 1.00 82.75 92 SER A O 1
ATOM 759 N N . LEU A 1 93 ? -11.825 3.511 0.530 1.00 81.81 93 LEU A N 1
ATOM 760 C CA . LEU A 1 93 ? -12.107 2.248 1.221 1.00 81.81 93 LEU A CA 1
ATOM 761 C C . LEU A 1 93 ? -12.315 2.404 2.732 1.00 81.81 93 LEU A C 1
ATOM 763 O O . LEU A 1 93 ? -12.562 1.410 3.414 1.00 81.81 93 LEU A O 1
ATOM 767 N N . GLU A 1 94 ? -12.254 3.622 3.271 1.00 85.00 94 GLU A N 1
ATOM 768 C CA . GLU A 1 94 ? -12.205 3.897 4.711 1.00 85.00 94 GLU A CA 1
ATOM 769 C C . GLU A 1 94 ? -13.353 3.241 5.490 1.00 85.00 94 GLU A C 1
ATOM 771 O O . GLU A 1 94 ? -13.177 2.758 6.602 1.00 85.00 94 GLU A O 1
ATOM 776 N N . LYS A 1 95 ? -14.547 3.210 4.893 1.00 82.88 95 LYS A N 1
ATOM 777 C CA . LYS A 1 95 ? -15.762 2.647 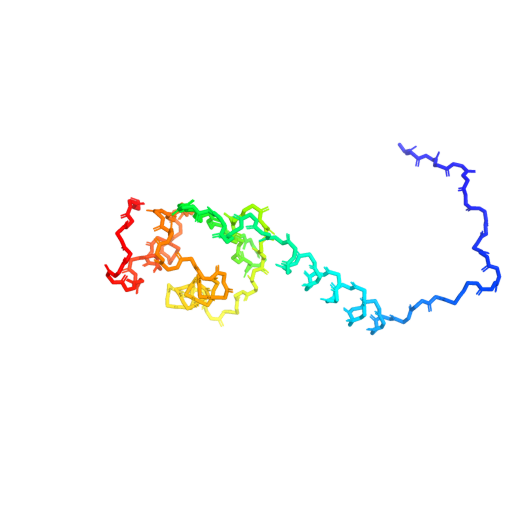5.506 1.00 82.88 95 LYS A CA 1
ATOM 778 C C . LYS A 1 95 ? -16.078 1.224 5.043 1.00 82.88 95 LYS A C 1
ATOM 780 O O . LYS A 1 95 ? -17.087 0.659 5.454 1.00 82.88 95 LYS A O 1
ATOM 785 N N . LYS A 1 96 ? -15.255 0.678 4.148 1.00 81.44 96 LYS A N 1
ATOM 786 C CA . LYS A 1 96 ? -15.464 -0.612 3.481 1.00 81.44 96 LYS A CA 1
ATOM 787 C C . LYS A 1 96 ? -14.478 -1.664 3.979 1.00 81.44 96 LYS A C 1
ATOM 789 O O . LYS A 1 96 ? -14.777 -2.850 3.903 1.00 81.44 96 LYS A O 1
ATOM 794 N N . LEU A 1 97 ? -13.320 -1.257 4.489 1.00 82.06 97 LEU A N 1
ATOM 795 C CA . LEU A 1 97 ? -12.263 -2.178 4.883 1.00 82.06 97 LEU A CA 1
ATOM 796 C C . LEU A 1 97 ? -12.620 -2.964 6.155 1.00 82.06 97 LEU A C 1
ATOM 798 O O . LEU A 1 97 ? -12.876 -2.384 7.205 1.00 82.06 97 LEU A O 1
ATOM 802 N N . VAL A 1 98 ? -12.613 -4.294 6.048 1.00 82.69 98 VAL A N 1
ATOM 803 C CA . VAL A 1 98 ? -12.988 -5.234 7.120 1.00 82.69 98 VAL A CA 1
ATOM 804 C C . VAL A 1 98 ? -11.774 -5.890 7.765 1.00 82.69 98 VAL A C 1
ATOM 806 O O . VAL A 1 98 ? -11.753 -6.098 8.975 1.00 82.69 98 VAL A O 1
ATOM 809 N N . CYS A 1 99 ? -10.764 -6.252 6.974 1.00 82.69 99 CYS A N 1
ATOM 810 C CA . CYS A 1 99 ? -9.551 -6.876 7.490 1.00 82.69 99 CYS A CA 1
ATOM 811 C C . CYS A 1 99 ? -8.338 -6.595 6.605 1.00 82.69 99 CYS A C 1
ATOM 813 O O . CYS A 1 99 ? -8.464 -6.320 5.406 1.00 82.69 99 CYS A O 1
ATOM 815 N N . ILE A 1 100 ? -7.163 -6.700 7.225 1.00 84.75 100 ILE A N 1
ATOM 816 C CA . ILE A 1 100 ? -5.868 -6.674 6.555 1.00 84.75 100 ILE A CA 1
ATOM 817 C C . ILE A 1 100 ? -5.170 -7.996 6.861 1.00 84.75 100 ILE A C 1
ATOM 819 O O . ILE A 1 100 ? -4.879 -8.288 8.016 1.00 84.75 100 ILE A O 1
ATOM 823 N N . VAL A 1 101 ? -4.901 -8.787 5.829 1.00 84.88 101 VAL A N 1
ATOM 824 C CA . VAL A 1 101 ? -4.162 -10.047 5.928 1.00 84.88 101 VAL A CA 1
ATOM 825 C C . VAL A 1 101 ? -2.723 -9.776 5.527 1.00 84.88 101 VAL A C 1
ATOM 827 O O . VAL A 1 101 ? -2.468 -9.313 4.421 1.00 84.88 101 VAL A O 1
ATOM 830 N N . THR A 1 102 ? -1.774 -10.051 6.409 1.00 85.31 102 THR A N 1
ATOM 831 C CA . THR A 1 102 ? -0.363 -9.729 6.188 1.00 85.31 102 THR A CA 1
ATOM 832 C C . THR A 1 102 ? 0.538 -10.902 6.547 1.00 85.31 102 THR A C 1
ATOM 834 O O . THR A 1 102 ? 0.101 -11.852 7.195 1.00 85.31 102 THR A O 1
ATOM 837 N N . ASN A 1 103 ? 1.798 -10.857 6.116 1.00 83.94 103 ASN A N 1
ATOM 838 C CA . ASN A 1 103 ? 2.792 -11.828 6.559 1.00 83.94 103 ASN A CA 1
ATOM 839 C C . ASN A 1 103 ? 3.266 -11.535 7.996 1.00 83.94 103 ASN A C 1
ATOM 841 O O . ASN A 1 103 ? 3.037 -10.462 8.553 1.00 83.94 103 ASN A O 1
ATOM 845 N N . ASN A 1 104 ? 3.980 -12.491 8.592 1.00 87.69 104 ASN A N 1
ATOM 846 C CA . ASN A 1 104 ? 4.442 -12.405 9.983 1.00 87.69 104 ASN A CA 1
ATOM 847 C C . ASN A 1 104 ? 5.645 -11.462 10.202 1.00 87.69 104 ASN A C 1
ATOM 849 O O . ASN A 1 104 ? 6.261 -11.495 11.269 1.00 87.69 104 ASN A O 1
ATOM 853 N N . GLY A 1 105 ? 6.016 -10.628 9.225 1.00 86.38 105 GLY A N 1
ATOM 854 C CA . GLY A 1 105 ? 7.072 -9.632 9.403 1.00 86.38 105 GLY A CA 1
ATOM 855 C C . GLY A 1 105 ? 6.717 -8.649 10.522 1.00 86.38 105 GLY A C 1
ATOM 856 O O . GLY A 1 105 ? 5.614 -8.111 10.553 1.00 86.38 105 GLY A O 1
ATOM 857 N N . SER A 1 106 ? 7.645 -8.365 11.440 1.00 87.94 106 SER A N 1
ATOM 858 C CA . SER A 1 106 ? 7.368 -7.541 12.632 1.00 87.94 106 SER A CA 1
ATOM 859 C C . SER A 1 106 ? 6.776 -6.166 12.294 1.00 87.94 106 SER A C 1
ATOM 861 O O . SER A 1 106 ? 5.783 -5.741 12.891 1.00 87.94 106 SER A O 1
ATOM 863 N N . ASN A 1 107 ? 7.338 -5.489 11.291 1.00 89.56 107 ASN A N 1
ATOM 864 C CA . ASN A 1 107 ? 6.842 -4.196 10.822 1.00 89.56 107 ASN A CA 1
ATOM 865 C C . ASN A 1 107 ? 5.504 -4.324 10.080 1.00 89.56 107 ASN A C 1
ATOM 867 O O . ASN A 1 107 ? 4.637 -3.468 10.255 1.00 89.56 107 ASN A O 1
ATOM 871 N N . MET A 1 108 ? 5.312 -5.412 9.332 1.00 87.19 108 MET A N 1
ATOM 872 C CA . MET A 1 108 ? 4.084 -5.712 8.591 1.00 87.19 108 MET A CA 1
ATOM 873 C C . MET A 1 108 ? 2.904 -6.022 9.519 1.00 87.19 108 MET A C 1
ATOM 875 O O . MET A 1 108 ? 1.793 -5.588 9.247 1.00 87.19 108 MET A O 1
ATOM 879 N N . VAL A 1 109 ? 3.146 -6.700 10.644 1.00 88.62 109 VAL A N 1
ATOM 880 C CA . VAL A 1 109 ? 2.148 -6.961 11.697 1.00 88.62 109 VAL A CA 1
ATOM 881 C C . VAL A 1 109 ? 1.861 -5.706 12.522 1.00 88.62 109 VAL A C 1
ATOM 883 O O . VAL A 1 109 ? 0.747 -5.506 13.005 1.00 88.62 109 VAL A O 1
ATOM 886 N N . THR A 1 110 ? 2.867 -4.852 12.721 1.00 90.44 110 THR A N 1
ATOM 887 C CA . THR A 1 110 ? 2.715 -3.628 13.518 1.00 90.44 110 THR A CA 1
ATOM 888 C C . THR A 1 110 ? 1.981 -2.531 12.749 1.00 90.44 110 THR A C 1
ATOM 890 O O . THR A 1 110 ? 1.199 -1.804 13.349 1.00 90.44 110 THR A O 1
ATOM 893 N N . ALA A 1 111 ? 2.191 -2.412 11.436 1.00 89.62 111 ALA A N 1
ATOM 894 C CA . ALA A 1 111 ? 1.630 -1.327 10.631 1.00 89.62 111 ALA A CA 1
ATOM 895 C C . ALA A 1 111 ? 0.087 -1.238 10.664 1.00 89.62 111 ALA A C 1
ATOM 897 O O . ALA A 1 111 ? -0.425 -0.168 10.988 1.00 89.62 111 ALA A O 1
ATOM 898 N N . PRO A 1 112 ? -0.687 -2.325 10.458 1.00 86.25 112 PRO A N 1
ATOM 899 C CA . PRO A 1 112 ? -2.146 -2.281 10.575 1.00 86.25 112 PRO A CA 1
ATOM 900 C C . PRO A 1 112 ? -2.643 -1.786 11.938 1.00 86.25 112 PRO A C 1
ATOM 902 O O . PRO A 1 112 ? -3.688 -1.152 12.016 1.00 86.25 112 PRO A O 1
ATOM 905 N N . LYS A 1 113 ? -1.880 -2.030 13.012 1.00 87.81 113 LYS A N 1
ATOM 906 C CA . LYS 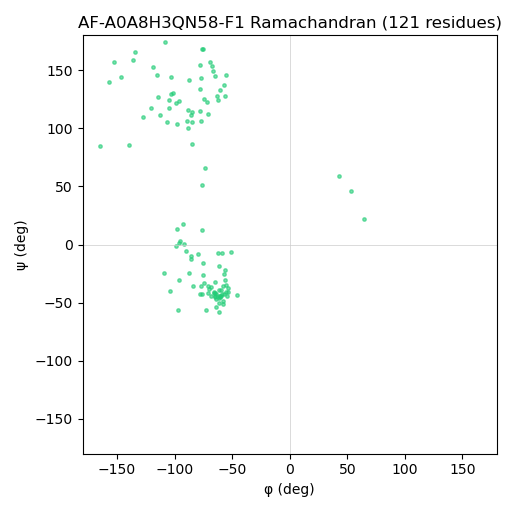A 1 113 ? -2.218 -1.605 14.382 1.00 87.81 113 LYS A CA 1
ATOM 907 C C . LYS A 1 113 ? -2.006 -0.108 14.617 1.00 87.81 113 LYS A C 1
ATOM 909 O O . LYS A 1 113 ? -2.484 0.417 15.615 1.00 87.81 113 LYS A O 1
ATOM 914 N N . LEU A 1 114 ? -1.262 0.562 13.735 1.00 90.56 114 LEU A N 1
ATOM 915 C CA . LEU A 1 114 ? -1.045 2.009 13.765 1.00 90.56 114 LEU A CA 1
ATOM 916 C C . LEU A 1 114 ? -2.095 2.773 12.945 1.00 90.56 114 LEU A C 1
ATOM 918 O O . LEU A 1 114 ? -2.086 4.005 12.954 1.00 90.56 114 LEU A O 1
ATOM 922 N N . LEU A 1 115 ? -2.981 2.071 12.231 1.00 86.69 115 LEU A N 1
ATOM 923 C CA . LEU A 1 115 ? -4.084 2.705 11.519 1.00 86.69 115 LEU A CA 1
ATOM 924 C C . LEU A 1 115 ? -5.078 3.330 12.519 1.00 86.69 115 LEU A C 1
ATOM 926 O O . LEU A 1 115 ? -5.232 2.827 13.633 1.00 86.69 115 LEU A O 1
ATOM 930 N N . PRO A 1 116 ? -5.766 4.426 12.149 1.00 83.06 116 PRO A N 1
ATOM 931 C CA . PRO A 1 116 ? -6.740 5.074 13.023 1.00 83.06 116 PRO A CA 1
ATOM 932 C C . PRO 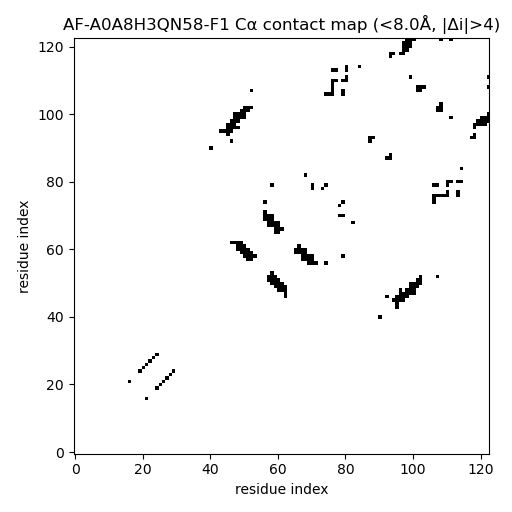A 1 116 ? -7.835 4.114 13.514 1.00 83.06 116 PRO A C 1
ATOM 934 O O . PRO A 1 116 ? -8.317 3.274 12.761 1.00 83.06 116 PRO A O 1
ATOM 937 N N . ASN A 1 117 ? -8.317 4.310 14.746 1.00 65.62 117 ASN A N 1
ATOM 938 C CA . ASN A 1 117 ? -9.351 3.472 15.387 1.00 65.62 117 ASN A CA 1
ATOM 939 C C . ASN A 1 117 ? -10.695 3.390 14.635 1.00 65.62 117 ASN A C 1
ATOM 941 O O . ASN A 1 117 ? -11.568 2.613 15.016 1.00 65.62 117 ASN A O 1
ATOM 945 N N . THR A 1 118 ? -10.877 4.180 13.576 1.00 61.03 118 THR A N 1
ATOM 946 C CA . THR A 1 118 ? -11.983 4.060 12.616 1.00 61.03 118 THR A CA 1
ATOM 947 C C . THR A 1 118 ? -12.049 2.668 11.985 1.00 61.03 118 THR A C 1
ATOM 949 O 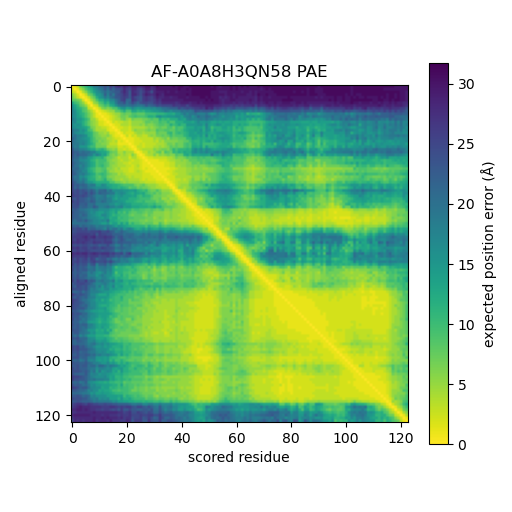O . THR A 1 118 ? -13.104 2.249 11.51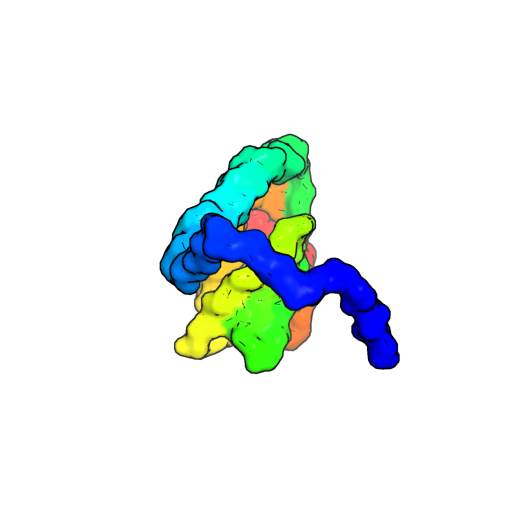5 1.00 61.03 118 THR A O 1
ATOM 952 N N . PHE A 1 119 ? -10.933 1.945 11.999 1.00 62.56 119 PHE A N 1
ATOM 953 C CA . PHE A 1 119 ? -10.820 0.626 11.430 1.00 62.56 119 PHE A CA 1
ATOM 954 C C . PHE A 1 119 ? -10.763 -0.464 12.508 1.00 62.56 119 PHE A C 1
ATOM 956 O O . PHE A 1 119 ? -9.747 -0.651 13.174 1.00 62.56 119 PHE A O 1
ATOM 963 N N . GLN A 1 120 ? -11.854 -1.208 12.687 1.00 51.22 120 GLN A N 1
ATOM 964 C CA . GLN A 1 120 ? -11.848 -2.415 13.515 1.00 51.22 120 GLN A CA 1
ATOM 965 C C . GLN A 1 120 ? -11.464 -3.612 12.647 1.00 51.22 120 GLN A C 1
ATOM 967 O O . GLN A 1 120 ? -12.298 -4.133 11.910 1.00 51.22 120 GLN A O 1
ATOM 972 N N . PHE A 1 121 ? -10.205 -4.041 12.722 1.00 59.53 121 PHE A N 1
ATOM 973 C CA . PHE A 1 121 ? -9.736 -5.231 12.014 1.00 59.53 121 PHE A CA 1
ATOM 974 C C . PHE A 1 121 ? -9.593 -6.421 12.962 1.00 59.53 121 PHE A C 1
ATOM 976 O O . PHE A 1 121 ? -9.139 -6.276 14.097 1.00 59.53 121 PHE A O 1
ATOM 983 N N . LEU A 1 122 ? -9.899 -7.613 12.456 1.00 46.16 122 LEU A N 1
ATOM 984 C CA . LEU A 1 122 ? -9.265 -8.838 12.935 1.00 46.16 122 LEU A CA 1
ATOM 985 C C . LEU A 1 122 ? -7.876 -8.889 12.282 1.00 46.16 122 LEU A C 1
ATOM 987 O O . LEU A 1 122 ? -7.795 -8.927 11.052 1.00 46.16 122 LEU A O 1
ATOM 991 N N . VAL A 1 123 ? -6.818 -8.802 13.095 1.00 46.97 123 VAL A N 1
ATOM 992 C CA . VAL A 1 123 ? -5.422 -9.051 12.686 1.00 46.97 123 VAL A CA 1
ATOM 993 C C . VAL A 1 123 ? -5.078 -10.491 13.017 1.00 46.97 123 VAL A C 1
ATOM 995 O O . VAL A 1 123 ? -5.350 -10.883 14.175 1.00 46.97 123 VAL A O 1
#

Mean predicted aligned error: 10.95 Å